Protein AF-A0A0E8DZS9-F1 (afdb_monomer_lite)

InterPro domains:
  IPR029058 Alpha/Beta hydrolase fold [G3DSA:3.40.50.1820] (1-48)
  IPR029058 Alpha/Beta hydrolase fold [SSF53474] (5-50)

Secondary structure (DSSP, 8-state):
---HHHHHHHHHHSTT------TT--S-HHHH-HHHHHHHTTTTTSS-----

Radius of gyration: 12.29 Å; chains: 1; bounding box: 22×29×27 Å

Sequence (52 aa):
MVLDADVAEIEALAPGTVHVRVAGAGHMIPWDNEEGFYAAFGDFLGARLRAG

pLDDT: mean 95.17, std 3.29, range [80.19, 98.44]

Structure (mmCIF, N/CA/C/O backbone):
data_AF-A0A0E8D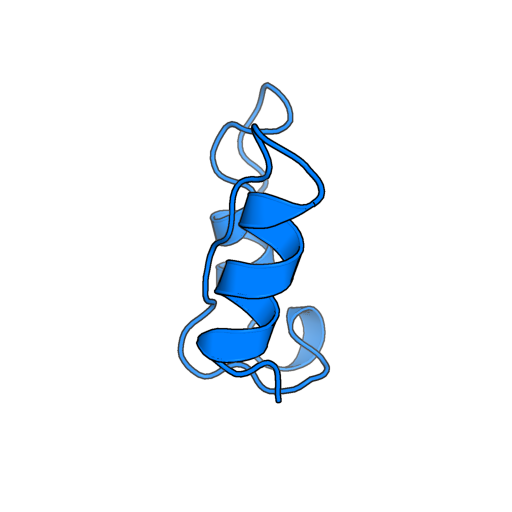ZS9-F1
#
_entry.id   AF-A0A0E8DZS9-F1
#
loop_
_atom_site.group_PDB
_atom_site.id
_atom_site.type_symbol
_atom_site.label_atom_id
_atom_site.label_alt_id
_atom_site.label_comp_id
_atom_site.label_asym_id
_atom_site.label_entity_id
_atom_site.label_seq_id
_atom_site.pdbx_PDB_ins_code
_atom_site.Cartn_x
_ato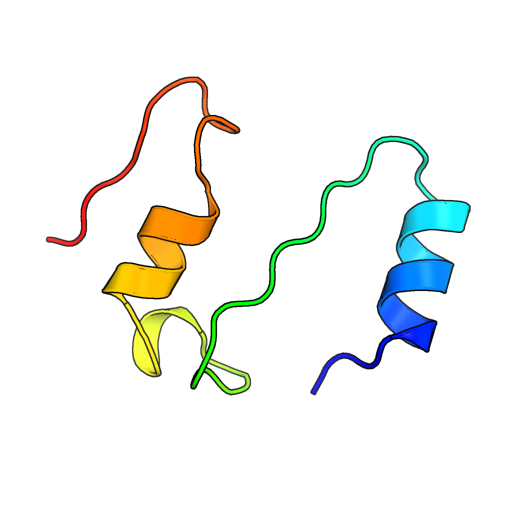m_site.Cartn_y
_atom_site.Cartn_z
_atom_site.occupancy
_atom_site.B_iso_or_equiv
_atom_site.auth_seq_id
_atom_site.auth_comp_id
_atom_site.auth_asym_id
_atom_site.auth_atom_id
_atom_site.pdbx_PDB_model_num
ATOM 1 N N . MET A 1 1 ? 12.679 -6.456 -1.112 1.00 84.31 1 MET A N 1
ATOM 2 C CA . MET A 1 1 ? 11.260 -6.741 -1.421 1.00 84.31 1 MET A CA 1
ATOM 3 C C . MET A 1 1 ? 10.581 -7.174 -0.139 1.00 84.31 1 MET A C 1
ATOM 5 O O . MET A 1 1 ? 11.262 -7.774 0.679 1.00 84.31 1 MET A O 1
ATOM 9 N N . VAL A 1 2 ? 9.296 -6.864 0.021 1.00 93.12 2 VAL A N 1
ATOM 10 C CA . VAL A 1 2 ? 8.475 -7.317 1.155 1.00 93.12 2 VAL A CA 1
ATOM 11 C C . VAL A 1 2 ? 7.766 -8.605 0.740 1.00 93.12 2 VAL A C 1
ATOM 13 O O . VAL A 1 2 ? 7.118 -8.627 -0.310 1.00 93.12 2 VAL A O 1
ATOM 16 N N . LEU A 1 3 ? 7.929 -9.675 1.513 1.00 95.69 3 LEU A N 1
ATOM 17 C CA . LEU A 1 3 ? 7.351 -10.990 1.238 1.00 95.69 3 LEU A CA 1
ATOM 18 C C . LEU A 1 3 ? 5.933 -11.106 1.810 1.00 95.69 3 LEU A C 1
ATOM 20 O O . LEU A 1 3 ? 5.525 -10.330 2.670 1.00 95.69 3 LEU A O 1
ATOM 24 N N . ASP A 1 4 ? 5.182 -12.114 1.363 1.00 96.88 4 ASP A N 1
ATOM 25 C CA . ASP A 1 4 ? 3.842 -12.407 1.900 1.00 96.88 4 ASP A CA 1
ATOM 26 C C . ASP A 1 4 ? 3.888 -12.715 3.409 1.00 96.88 4 ASP A C 1
ATOM 28 O O . ASP A 1 4 ? 2.989 -12.326 4.148 1.00 96.88 4 ASP A O 1
ATOM 32 N N . ALA A 1 5 ? 4.959 -13.368 3.877 1.00 98.12 5 ALA A N 1
ATOM 33 C CA . ALA A 1 5 ? 5.160 -13.668 5.293 1.00 98.12 5 ALA A CA 1
ATOM 34 C C . ALA A 1 5 ? 5.356 -12.400 6.140 1.00 98.12 5 ALA A C 1
ATOM 36 O O . ALA A 1 5 ? 4.807 -12.318 7.234 1.00 98.12 5 ALA A O 1
ATOM 37 N N . ASP A 1 6 ? 6.067 -11.401 5.609 1.00 97.50 6 ASP A N 1
ATOM 38 C CA . ASP A 1 6 ? 6.276 -10.121 6.294 1.00 97.50 6 ASP A CA 1
ATOM 39 C C . ASP A 1 6 ? 4.945 -9.359 6.422 1.00 97.50 6 ASP A C 1
ATOM 41 O O . ASP A 1 6 ? 4.641 -8.785 7.465 1.00 97.50 6 ASP A O 1
ATOM 45 N N .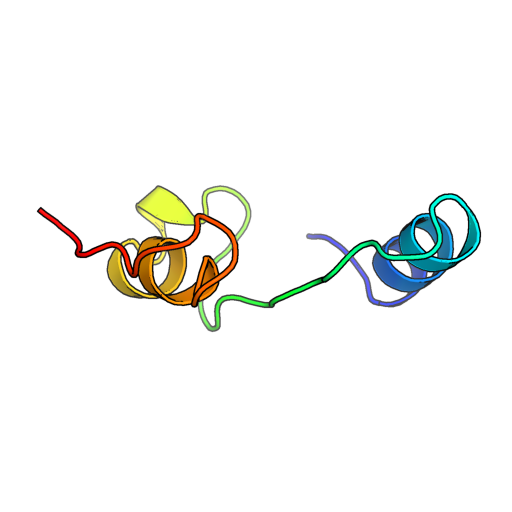 VAL A 1 7 ? 4.112 -9.387 5.370 1.00 97.56 7 VAL A N 1
ATOM 46 C CA . VAL A 1 7 ? 2.763 -8.793 5.402 1.00 97.56 7 VAL A CA 1
ATOM 47 C C . VAL A 1 7 ? 1.903 -9.478 6.465 1.00 97.56 7 VAL A C 1
ATOM 49 O O . VAL A 1 7 ? 1.292 -8.795 7.285 1.00 97.56 7 VAL A O 1
ATOM 52 N N . ALA A 1 8 ? 1.898 -10.814 6.491 1.00 97.56 8 ALA A N 1
ATOM 53 C CA . ALA A 1 8 ? 1.121 -11.587 7.456 1.00 97.56 8 ALA A CA 1
ATOM 54 C C . ALA A 1 8 ? 1.564 -11.335 8.909 1.00 97.56 8 ALA A C 1
ATOM 56 O O . ALA A 1 8 ? 0.720 -11.248 9.801 1.00 97.56 8 ALA A O 1
ATOM 57 N N . GLU A 1 9 ? 2.870 -11.192 9.156 1.00 98.44 9 GLU A N 1
ATOM 58 C CA . GLU A 1 9 ? 3.398 -10.831 10.475 1.00 98.44 9 GLU A CA 1
ATOM 59 C C . GLU A 1 9 ? 2.885 -9.455 10.923 1.00 98.44 9 GLU A C 1
ATOM 61 O O . GLU A 1 9 ? 2.366 -9.319 12.033 1.00 98.44 9 GLU A O 1
ATOM 66 N N . ILE A 1 10 ? 2.969 -8.443 10.054 1.00 98.12 10 ILE A N 1
ATOM 67 C CA . ILE A 1 10 ? 2.519 -7.079 10.367 1.00 98.12 10 ILE A CA 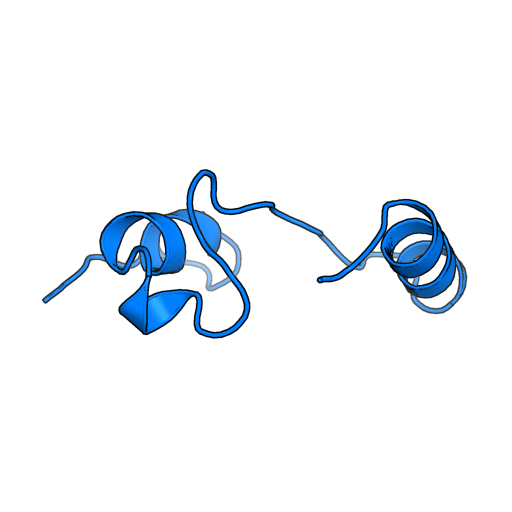1
ATOM 68 C C . ILE A 1 10 ? 1.008 -7.043 10.637 1.00 98.12 10 ILE A C 1
ATOM 70 O O . ILE A 1 10 ? 0.577 -6.434 11.618 1.00 98.12 10 ILE A O 1
ATOM 74 N N . GLU A 1 11 ? 0.202 -7.711 9.810 1.00 97.69 11 GLU A N 1
ATOM 75 C CA . GLU A 1 11 ? -1.254 -7.776 9.990 1.00 97.69 11 GLU A CA 1
ATOM 76 C C . GLU A 1 11 ? -1.649 -8.481 11.298 1.00 97.69 11 GLU A C 1
ATOM 78 O O . GLU A 1 11 ? -2.620 -8.079 11.944 1.00 97.69 11 GLU A O 1
ATOM 83 N N . ALA A 1 12 ? -0.879 -9.488 11.729 1.00 97.81 12 ALA A N 1
ATOM 84 C CA . ALA A 1 12 ? -1.089 -10.159 13.010 1.00 97.81 12 ALA A CA 1
ATOM 85 C C . ALA A 1 12 ? -0.710 -9.272 14.210 1.00 97.81 12 ALA A C 1
ATOM 87 O O . ALA A 1 12 ? -1.410 -9.279 15.225 1.00 97.81 12 ALA A O 1
ATOM 88 N N . LEU A 1 13 ? 0.382 -8.506 14.104 1.00 98.44 13 LEU A N 1
ATOM 89 C CA . LEU A 1 13 ? 0.857 -7.611 15.167 1.00 98.44 13 LEU A CA 1
ATOM 90 C C . LEU A 1 13 ? -0.012 -6.355 15.325 1.00 98.44 13 LEU A C 1
ATOM 92 O O . LEU A 1 13 ? -0.181 -5.864 16.442 1.00 98.44 13 LEU A O 1
ATOM 96 N N . ALA A 1 14 ? -0.562 -5.835 14.226 1.00 98.06 14 ALA A N 1
ATOM 97 C CA . ALA A 1 14 ? -1.375 -4.623 14.200 1.00 98.06 14 ALA A CA 1
ATOM 98 C C . ALA A 1 14 ? -2.704 -4.864 13.457 1.00 98.06 14 ALA A C 1
ATOM 100 O O . ALA A 1 14 ? -2.836 -4.506 12.277 1.00 98.06 14 ALA A O 1
ATOM 101 N N . PRO A 1 15 ? -3.713 -5.432 14.147 1.00 95.50 15 PRO A N 1
ATOM 102 C CA . PRO A 1 15 ? -5.033 -5.657 13.572 1.00 95.50 15 PRO A CA 1
ATOM 103 C C . PRO A 1 15 ? -5.642 -4.361 13.026 1.00 95.50 15 PRO A C 1
ATOM 105 O O . PRO A 1 15 ? -5.687 -3.344 13.717 1.00 95.50 15 PRO A O 1
ATOM 108 N N . GLY A 1 16 ? -6.126 -4.402 11.784 1.00 93.44 16 GLY A N 1
ATOM 109 C CA . GLY A 1 16 ? -6.660 -3.231 11.077 1.00 93.44 16 GLY A CA 1
ATOM 110 C C . GLY A 1 16 ? -5.667 -2.552 10.128 1.00 93.44 16 GLY A C 1
ATOM 111 O O . GLY A 1 16 ? -6.054 -1.619 9.425 1.00 93.44 16 GLY A O 1
ATOM 112 N N . THR A 1 17 ? -4.420 -3.027 10.059 1.00 96.25 17 THR A N 1
ATOM 113 C CA . THR A 1 17 ? -3.493 -2.654 8.982 1.00 96.25 17 THR A CA 1
ATOM 114 C C . THR A 1 17 ? -4.060 -3.079 7.626 1.00 96.25 17 THR A C 1
ATOM 116 O O . THR A 1 17 ? -4.578 -4.184 7.481 1.00 96.25 17 THR A O 1
ATOM 119 N N . VAL A 1 18 ? -3.958 -2.198 6.630 1.00 94.12 18 VAL A N 1
ATOM 120 C CA . VAL A 1 18 ? -4.344 -2.472 5.241 1.00 94.12 18 VAL A CA 1
ATOM 121 C C . VAL A 1 18 ? -3.081 -2.527 4.393 1.00 94.12 18 VAL A C 1
ATOM 123 O O . VAL A 1 18 ? -2.247 -1.624 4.480 1.00 94.12 18 VAL A O 1
ATOM 126 N N . HIS A 1 19 ? -2.950 -3.553 3.553 1.00 95.56 19 HIS A N 1
ATOM 127 C CA . HIS A 1 19 ? -1.846 -3.672 2.605 1.00 95.56 19 HIS A CA 1
ATOM 128 C C . HIS A 1 19 ? -2.335 -3.529 1.157 1.00 95.56 19 HIS A C 1
ATOM 130 O O . HIS A 1 19 ? -3.407 -4.009 0.790 1.00 95.56 19 HIS A O 1
ATOM 136 N N . VAL A 1 20 ? -1.516 -2.904 0.308 1.00 96.12 20 VAL A N 1
ATOM 137 C CA . VAL A 1 20 ? -1.717 -2.827 -1.147 1.00 96.12 20 VAL A CA 1
ATOM 138 C C . VAL A 1 20 ? -0.375 -3.052 -1.837 1.00 96.12 20 VAL A C 1
ATOM 140 O O . VAL A 1 20 ? 0.655 -2.551 -1.386 1.00 96.12 20 VAL A O 1
ATOM 143 N N . ARG A 1 21 ? -0.378 -3.801 -2.945 1.00 95.81 21 ARG A N 1
ATOM 144 C CA . ARG A 1 21 ? 0.797 -3.989 -3.806 1.00 95.81 21 ARG A CA 1
ATOM 145 C C . ARG A 1 21 ? 0.690 -3.124 -5.053 1.00 95.81 21 ARG A C 1
ATOM 147 O O . ARG A 1 21 ? -0.297 -3.212 -5.778 1.00 95.81 21 ARG A O 1
ATOM 154 N N . VAL A 1 22 ? 1.733 -2.349 -5.335 1.00 96.88 22 VAL A N 1
ATOM 155 C CA . VAL A 1 22 ? 1.860 -1.610 -6.597 1.00 96.88 22 VAL A CA 1
ATOM 156 C C . VAL A 1 22 ? 2.580 -2.494 -7.609 1.00 96.88 22 VAL A C 1
ATOM 158 O O . VAL A 1 22 ? 3.762 -2.800 -7.459 1.00 96.88 22 VAL A O 1
ATOM 161 N N . ALA A 1 23 ? 1.855 -2.945 -8.633 1.00 94.38 23 ALA A N 1
ATOM 162 C CA . ALA A 1 23 ? 2.417 -3.801 -9.670 1.00 94.38 23 ALA A CA 1
ATOM 163 C C . ALA A 1 23 ? 3.540 -3.080 -10.436 1.00 94.38 23 ALA A C 1
ATOM 165 O O . ALA A 1 23 ? 3.426 -1.899 -10.769 1.00 94.38 23 ALA A O 1
ATOM 166 N N . GLY A 1 24 ? 4.625 -3.806 -10.717 1.00 93.00 24 GLY A N 1
ATOM 167 C CA . GLY A 1 24 ? 5.781 -3.280 -11.448 1.00 93.00 24 GLY A CA 1
ATOM 168 C C . GLY A 1 24 ? 6.700 -2.356 -10.642 1.00 93.00 24 GLY A C 1
ATOM 169 O O . GLY A 1 24 ? 7.685 -1.889 -11.200 1.00 93.00 24 GLY A O 1
ATOM 170 N N . ALA A 1 25 ? 6.423 -2.119 -9.355 1.00 96.38 25 ALA A N 1
ATOM 171 C CA . ALA A 1 25 ? 7.272 -1.309 -8.487 1.00 96.38 25 ALA A CA 1
ATOM 172 C C . ALA A 1 25 ? 8.250 -2.157 -7.657 1.00 96.38 25 ALA A C 1
ATOM 174 O O . ALA A 1 25 ? 7.913 -3.249 -7.190 1.00 96.38 25 ALA A O 1
ATOM 175 N N . GLY A 1 26 ? 9.463 -1.637 -7.465 1.00 92.62 26 GLY A N 1
ATOM 176 C CA . GLY A 1 26 ? 10.496 -2.203 -6.609 1.00 92.62 26 GLY A CA 1
ATOM 177 C C . GLY A 1 26 ? 10.463 -1.597 -5.204 1.00 92.62 26 GLY A C 1
ATOM 178 O O . GLY A 1 26 ? 9.418 -1.506 -4.565 1.00 92.62 26 GLY A O 1
ATOM 179 N N . HIS A 1 27 ? 11.632 -1.227 -4.676 1.00 93.69 27 HIS A N 1
ATOM 180 C CA . HIS A 1 27 ? 11.722 -0.624 -3.341 1.00 93.69 27 HIS A CA 1
ATOM 181 C C . HIS A 1 27 ? 11.308 0.852 -3.338 1.00 93.69 27 HIS A C 1
ATOM 183 O O . HIS A 1 27 ? 10.747 1.332 -2.355 1.00 93.69 27 HIS A O 1
ATOM 189 N N . MET A 1 28 ? 11.559 1.563 -4.437 1.00 95.44 28 MET A N 1
ATOM 190 C CA . MET A 1 28 ? 11.316 2.996 -4.536 1.00 95.44 28 MET A CA 1
ATOM 191 C C . MET A 1 28 ? 9.983 3.233 -5.238 1.00 95.44 28 MET A C 1
ATOM 193 O O . MET A 1 28 ? 9.945 3.807 -6.318 1.00 95.44 28 MET A O 1
ATOM 197 N N . ILE A 1 29 ? 8.883 2.794 -4.616 1.00 96.62 29 ILE A N 1
ATOM 198 C CA . ILE A 1 29 ? 7.550 2.751 -5.245 1.00 96.62 29 ILE A CA 1
ATOM 199 C C . ILE A 1 29 ? 7.166 4.061 -5.967 1.00 96.62 29 ILE A C 1
ATOM 201 O O . ILE A 1 29 ? 6.788 3.961 -7.132 1.00 96.62 29 ILE A O 1
ATOM 205 N N . PRO A 1 30 ? 7.312 5.272 -5.380 1.00 95.69 30 PRO A N 1
ATOM 206 C CA . PRO A 1 30 ? 6.978 6.512 -6.090 1.00 95.69 30 PRO A CA 1
ATOM 207 C C . PRO A 1 30 ? 7.836 6.781 -7.336 1.00 95.69 30 PRO A C 1
ATOM 209 O O . PRO A 1 30 ? 7.367 7.433 -8.258 1.00 95.69 30 PRO A O 1
ATOM 212 N N . TRP A 1 31 ? 9.078 6.288 -7.376 1.00 95.88 31 TRP A N 1
ATOM 213 C CA . TRP A 1 31 ? 9.985 6.443 -8.521 1.00 95.88 31 TRP A CA 1
ATOM 214 C C . TRP A 1 31 ? 9.810 5.338 -9.563 1.00 95.88 31 TRP A C 1
ATOM 216 O O . TRP A 1 31 ? 10.001 5.587 -10.749 1.00 95.88 31 TRP A O 1
ATOM 226 N N . ASP A 1 32 ? 9.461 4.128 -9.129 1.00 96.75 32 ASP A N 1
ATOM 227 C CA . ASP A 1 32 ? 9.275 2.984 -10.021 1.00 96.75 32 ASP A CA 1
ATOM 228 C C . ASP A 1 32 ? 7.896 3.023 -10.708 1.00 96.75 32 ASP A C 1
ATOM 230 O O . ASP A 1 32 ? 7.765 2.645 -11.872 1.00 96.75 32 ASP A O 1
ATOM 234 N N . ASN A 1 33 ? 6.858 3.471 -9.992 1.00 96.38 33 ASN A N 1
ATOM 235 C CA . ASN A 1 33 ? 5.495 3.611 -10.501 1.00 96.38 33 ASN A CA 1
ATOM 236 C C . ASN A 1 33 ? 4.732 4.693 -9.716 1.00 96.38 33 ASN A C 1
ATOM 238 O O . ASN A 1 33 ? 4.009 4.406 -8.758 1.00 96.38 33 ASN A O 1
ATOM 242 N N . GLU A 1 34 ? 4.889 5.943 -10.146 1.00 96.69 34 GLU A N 1
ATOM 243 C CA . GLU A 1 34 ? 4.270 7.113 -9.517 1.00 96.69 34 GLU A CA 1
ATOM 244 C C . GLU A 1 34 ? 2.732 7.053 -9.529 1.00 96.69 34 GLU A C 1
ATOM 246 O O . GLU A 1 34 ? 2.088 7.245 -8.497 1.00 96.69 34 GLU A O 1
ATOM 251 N N . GLU A 1 35 ? 2.122 6.736 -10.676 1.00 96.62 35 GLU A N 1
ATOM 252 C CA . GLU A 1 35 ? 0.661 6.647 -10.793 1.00 96.62 35 GLU A CA 1
ATOM 253 C C . GLU A 1 35 ? 0.100 5.568 -9.857 1.00 96.62 35 GLU A C 1
ATOM 255 O O . GLU A 1 35 ? -0.857 5.804 -9.114 1.00 96.62 35 GLU A O 1
ATOM 260 N N . GLY A 1 36 ? 0.739 4.397 -9.844 1.00 96.75 36 GLY A N 1
ATOM 261 C CA . GLY A 1 36 ? 0.385 3.291 -8.966 1.00 96.75 36 GLY A CA 1
ATOM 262 C C . GLY A 1 36 ? 0.565 3.628 -7.487 1.00 96.75 36 GLY A C 1
ATOM 263 O O . GLY A 1 36 ? -0.270 3.229 -6.675 1.00 96.75 36 GLY A O 1
ATOM 264 N N . PHE A 1 37 ? 1.597 4.399 -7.131 1.00 96.62 37 PHE A N 1
ATOM 265 C CA . PHE A 1 37 ? 1.803 4.891 -5.769 1.00 96.62 37 PHE A CA 1
ATOM 266 C C . PHE A 1 37 ? 0.624 5.744 -5.290 1.00 96.62 37 PHE A C 1
ATOM 268 O O . PHE A 1 37 ? 0.050 5.455 -4.239 1.00 96.62 37 PHE A O 1
ATOM 275 N N . TYR A 1 38 ? 0.215 6.753 -6.066 1.00 97.06 38 TYR A N 1
ATOM 276 C CA . TYR A 1 38 ? -0.916 7.609 -5.690 1.00 97.06 38 TYR A CA 1
ATOM 277 C C . TYR A 1 38 ? -2.250 6.857 -5.698 1.00 97.06 38 TYR A C 1
ATOM 279 O O . TYR A 1 38 ? -3.073 7.062 -4.802 1.00 97.06 38 TYR A O 1
ATOM 287 N N . ALA A 1 39 ? -2.454 5.949 -6.655 1.00 96.31 39 ALA A N 1
ATOM 288 C CA . ALA A 1 39 ? -3.646 5.107 -6.707 1.00 96.31 39 ALA A CA 1
ATOM 289 C C . ALA A 1 39 ? -3.748 4.147 -5.506 1.00 96.31 39 ALA A C 1
ATOM 291 O O . ALA A 1 39 ? -4.855 3.883 -5.035 1.00 96.31 39 ALA A O 1
ATOM 292 N N . ALA A 1 40 ? -2.619 3.657 -4.978 1.00 96.81 40 ALA A N 1
ATOM 293 C CA . ALA A 1 40 ? -2.587 2.706 -3.865 1.00 96.81 40 ALA A CA 1
ATOM 294 C C . ALA A 1 40 ? -3.123 3.273 -2.543 1.00 96.81 40 ALA A C 1
ATOM 296 O O . ALA A 1 40 ? -3.596 2.503 -1.709 1.00 96.81 40 ALA A O 1
ATOM 297 N N . PHE A 1 41 ? -3.115 4.598 -2.358 1.00 96.06 41 PHE A N 1
ATOM 298 C CA . PHE A 1 41 ? -3.776 5.222 -1.207 1.00 96.06 41 PHE A CA 1
ATOM 299 C C . PHE A 1 41 ? -5.296 5.013 -1.226 1.00 96.06 41 PHE A C 1
ATOM 301 O O . PHE A 1 41 ? -5.922 5.045 -0.166 1.00 96.06 41 PHE A O 1
ATOM 308 N N . GLY A 1 42 ? -5.898 4.794 -2.402 1.00 94.94 42 GLY A N 1
ATOM 309 C CA . GLY A 1 42 ? -7.339 4.620 -2.546 1.00 94.94 42 GLY A CA 1
ATOM 310 C C . GLY A 1 42 ? -8.111 5.731 -1.835 1.00 94.94 42 GLY A C 1
ATOM 311 O O . GLY A 1 42 ? -7.879 6.914 -2.080 1.00 94.94 42 GLY A O 1
ATOM 312 N N . ASP A 1 43 ? -8.997 5.336 -0.922 1.00 94.75 43 ASP A N 1
ATOM 313 C CA . ASP A 1 43 ? -9.809 6.255 -0.118 1.00 94.75 43 ASP A CA 1
ATOM 314 C C . ASP A 1 43 ? -9.281 6.408 1.331 1.00 94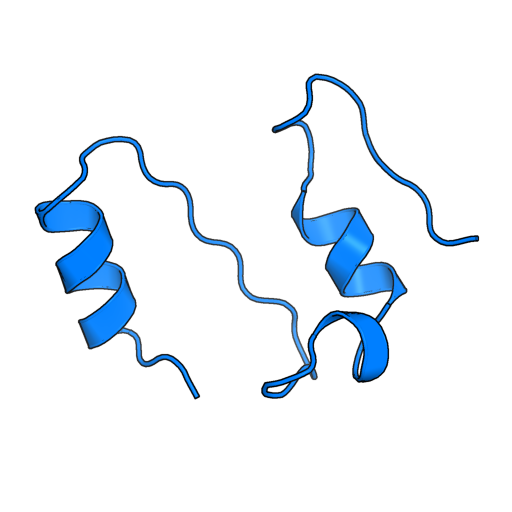.75 43 ASP A C 1
ATOM 316 O O . ASP A 1 43 ? -9.930 7.046 2.160 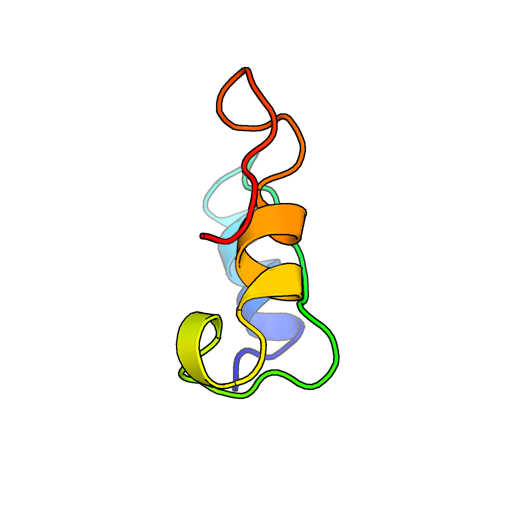1.00 94.75 43 ASP A O 1
ATOM 320 N N . PHE A 1 44 ? -8.096 5.862 1.654 1.00 94.12 44 PHE A N 1
ATOM 321 C CA . PHE A 1 44 ? -7.536 5.827 3.019 1.00 94.12 44 PHE A CA 1
ATOM 322 C C . PHE A 1 44 ? -7.399 7.217 3.657 1.00 94.12 44 PHE A C 1
ATOM 324 O O . PHE A 1 44 ? -7.639 7.385 4.850 1.00 94.12 44 PHE A O 1
ATOM 331 N N . LEU A 1 45 ? -7.057 8.231 2.859 1.00 94.19 45 LEU A N 1
ATOM 332 C CA . LEU A 1 45 ? -6.888 9.613 3.321 1.00 94.19 45 LEU A CA 1
ATOM 333 C C . LEU A 1 45 ? -8.201 10.417 3.343 1.00 94.19 45 LEU A C 1
ATOM 335 O O . LEU A 1 45 ? -8.175 11.633 3.519 1.00 94.19 45 LEU A O 1
ATOM 339 N N . GLY A 1 46 ? -9.349 9.774 3.112 1.00 95.50 46 GLY A N 1
ATOM 340 C CA . GLY A 1 46 ? -10.647 10.444 2.975 1.00 95.50 46 GLY A CA 1
ATOM 341 C C . GLY A 1 46 ? -10.847 11.171 1.637 1.00 95.50 46 GLY A C 1
ATOM 342 O O . GLY A 1 46 ? -11.919 11.723 1.398 1.00 95.50 46 GLY A O 1
ATOM 343 N N . ALA A 1 47 ? -9.845 11.161 0.753 1.00 94.94 47 ALA A N 1
ATOM 344 C CA . ALA A 1 47 ? -9.916 11.642 -0.623 1.00 94.94 47 ALA A CA 1
ATOM 345 C C . ALA A 1 47 ? -8.879 10.915 -1.496 1.00 94.94 47 ALA A C 1
ATOM 347 O O . ALA A 1 47 ? -7.800 10.561 -1.019 1.00 94.94 47 ALA A O 1
ATOM 348 N N . ARG A 1 48 ? -9.188 10.732 -2.787 1.00 94.75 48 ARG A N 1
ATOM 349 C CA . ARG A 1 48 ? -8.259 10.122 -3.751 1.00 94.75 48 ARG A CA 1
ATOM 350 C C . ARG A 1 48 ? -7.185 11.104 -4.187 1.00 94.75 48 ARG A C 1
ATOM 352 O O . ARG A 1 48 ? -7.489 12.247 -4.531 1.00 94.75 48 ARG A O 1
ATOM 359 N N . LEU A 1 49 ? -5.952 10.615 -4.253 1.00 95.12 49 LEU A N 1
ATOM 360 C CA . LEU A 1 49 ? -4.813 11.366 -4.766 1.00 95.12 49 LEU A CA 1
ATOM 361 C C . LEU A 1 49 ? -4.665 11.201 -6.284 1.00 95.12 49 LEU A C 1
ATOM 363 O O . LEU A 1 49 ? -5.159 10.245 -6.885 1.00 95.12 49 LEU A O 1
ATOM 367 N N . ARG A 1 50 ? -3.992 12.171 -6.903 1.00 89.69 50 ARG A N 1
ATOM 368 C CA . ARG A 1 50 ? -3.630 12.197 -8.324 1.00 89.69 50 ARG A CA 1
ATOM 369 C C . ARG A 1 50 ? -2.125 12.442 -8.416 1.00 89.69 50 ARG A C 1
ATOM 371 O O . ARG A 1 50 ? -1.606 13.219 -7.617 1.00 89.69 50 ARG A O 1
ATOM 378 N N . ALA A 1 51 ? -1.470 11.799 -9.379 1.00 87.75 51 ALA A N 1
ATOM 379 C CA . ALA A 1 51 ? -0.116 12.177 -9.773 1.00 87.75 51 ALA A CA 1
ATOM 380 C C . ALA A 1 51 ? -0.103 13.616 -10.324 1.00 87.75 51 ALA A C 1
ATOM 382 O O . ALA A 1 51 ? -1.146 14.106 -10.778 1.00 87.75 51 ALA A O 1
ATOM 383 N N . GLY A 1 52 ? 1.049 14.283 -10.199 1.00 80.19 52 GLY A N 1
ATOM 384 C CA . GLY A 1 52 ? 1.261 15.678 -10.605 1.00 80.19 52 GLY A CA 1
ATOM 385 C C . GLY A 1 52 ? 1.379 15.891 -12.107 1.00 80.19 52 GLY A C 1
ATOM 386 O O . GLY A 1 52 ? 1.601 14.906 -12.843 1.00 80.19 52 GLY A O 1
#

Foldseek 3Di:
DQDPVNVVVVCVVDPPDDDDDQPQDDPVRCVRPVQSVQCRCPCVVVDGDGRD

Organism: Bordetella pertussis (NCBI:txid520)